Protein AF-A0A917G487-F1 (afdb_monomer_lite)

Sequence (67 aa):
MDDLQVSFTITTDAGTTAFNTISELEQPLQRHLLNRLKLIMQTAAEALLAQLIGSEEAEKYVVVVSE

Foldseek 3Di:
DPPDWDKDWDQDPVGIDIDRDLVPDDPVVSVVVVVVVQVVVQVVVLVVQCVVPNNVVSVVDHRDDDD

Organism: NCBI:txid1340531

Secondary structure (DSSP, 8-state):
-------EEEEETTEEEEESSGGGS-HHHHHHHHHHHHHHHHHHHHHHHHHHH-HHHHTTS------

pLDDT: mean 81.15, std 10.35, range [39.34, 94.0]

Radius of gyration: 15.65 Å; chains: 1; bounding box: 31×21×42 Å

Structure (mmCIF, N/CA/C/O backbone):
data_AF-A0A917G487-F1
#
_entry.id   AF-A0A917G487-F1
#
loop_
_atom_site.group_PDB
_atom_site.id
_atom_site.type_symbol
_atom_site.label_atom_id
_atom_site.label_alt_id
_atom_site.label_comp_id
_atom_site.label_asym_id
_atom_site.label_entity_id
_atom_site.label_seq_id
_atom_site.pdbx_PDB_ins_code
_atom_site.Cartn_x
_atom_site.Cartn_y
_atom_site.Cartn_z
_atom_site.occupancy
_atom_site.B_iso_or_equiv
_atom_site.auth_seq_id
_atom_site.auth_comp_id
_atom_site.auth_asym_id
_atom_site.auth_atom_id
_atom_site.pdbx_PDB_model_num
ATOM 1 N N . MET A 1 1 ? -16.062 -6.523 -13.584 1.00 39.34 1 MET A N 1
ATOM 2 C CA . MET A 1 1 ? -14.739 -6.304 -12.977 1.00 39.34 1 MET A CA 1
ATOM 3 C C . MET A 1 1 ? -14.895 -6.761 -11.550 1.00 39.34 1 MET A C 1
ATOM 5 O O . MET A 1 1 ? -15.849 -6.314 -10.929 1.00 39.34 1 MET A O 1
ATOM 9 N N . ASP A 1 2 ? -14.089 -7.712 -11.097 1.00 45.44 2 ASP A N 1
ATOM 10 C CA . ASP A 1 2 ? -14.119 -8.110 -9.691 1.00 45.44 2 ASP A CA 1
ATOM 11 C C . ASP A 1 2 ? -13.526 -6.957 -8.878 1.00 45.44 2 ASP A C 1
ATOM 13 O O . ASP A 1 2 ? -12.418 -6.501 -9.174 1.00 45.44 2 ASP A O 1
ATOM 17 N N . ASP A 1 3 ? -14.296 -6.425 -7.929 1.00 58.09 3 ASP A N 1
ATOM 18 C CA . ASP A 1 3 ? -13.826 -5.359 -7.048 1.00 58.09 3 ASP A CA 1
ATOM 19 C C . ASP A 1 3 ? -12.607 -5.853 -6.260 1.00 58.09 3 ASP A C 1
ATOM 21 O O . ASP A 1 3 ? -12.568 -6.987 -5.773 1.00 58.09 3 ASP A O 1
ATOM 25 N N . LEU A 1 4 ? -11.589 -5.000 -6.137 1.00 55.53 4 LEU A N 1
ATOM 26 C CA . LEU A 1 4 ? -10.388 -5.305 -5.369 1.00 55.53 4 LEU A CA 1
ATOM 27 C C . LEU A 1 4 ? -10.764 -5.443 -3.885 1.00 55.53 4 LEU A C 1
ATOM 29 O O . LEU A 1 4 ? -10.979 -4.450 -3.190 1.00 55.53 4 LEU A O 1
ATOM 33 N N . GLN A 1 5 ? -10.845 -6.677 -3.391 1.00 65.12 5 GLN A N 1
ATOM 34 C CA . GLN A 1 5 ? -11.160 -6.956 -1.994 1.00 65.12 5 GLN A CA 1
ATOM 35 C C . GLN A 1 5 ? -9.868 -7.000 -1.165 1.00 65.12 5 GLN A C 1
ATOM 37 O O . GLN A 1 5 ? -8.992 -7.831 -1.404 1.00 65.12 5 GLN A O 1
ATOM 42 N N . VAL A 1 6 ? -9.732 -6.088 -0.196 1.00 67.19 6 VAL A N 1
ATOM 43 C CA . VAL A 1 6 ? -8.558 -6.009 0.688 1.00 67.19 6 VAL A CA 1
ATOM 44 C C . VAL A 1 6 ? -8.923 -6.542 2.068 1.00 67.19 6 VAL A C 1
ATOM 46 O O . VAL A 1 6 ? -9.626 -5.877 2.826 1.00 67.19 6 VAL A O 1
ATOM 49 N N . SER A 1 7 ? -8.402 -7.718 2.407 1.00 79.12 7 SER A N 1
ATOM 50 C CA . SER A 1 7 ? -8.508 -8.306 3.746 1.00 79.12 7 SER A CA 1
ATOM 51 C C . SER A 1 7 ? -7.189 -8.153 4.500 1.00 79.12 7 SER A C 1
ATOM 53 O O . SER A 1 7 ? -6.114 -8.303 3.919 1.00 79.12 7 SER A O 1
ATOM 55 N N . PHE A 1 8 ? -7.248 -7.863 5.798 1.00 78.38 8 PHE A N 1
ATOM 56 C CA . PHE A 1 8 ? -6.054 -7.716 6.633 1.00 78.38 8 PHE A CA 1
ATOM 57 C C . PHE A 1 8 ? -6.323 -8.144 8.077 1.00 78.38 8 PHE A C 1
ATOM 59 O O . PHE A 1 8 ? -7.452 -8.135 8.559 1.00 78.38 8 PHE A O 1
ATOM 66 N N . THR A 1 9 ? -5.258 -8.515 8.783 1.00 84.50 9 THR A N 1
ATOM 67 C CA . THR A 1 9 ? -5.303 -8.959 10.183 1.00 84.50 9 THR A CA 1
ATOM 68 C C . THR A 1 9 ? -4.470 -8.026 11.043 1.00 84.50 9 THR A C 1
ATOM 70 O O . THR A 1 9 ? -3.342 -7.692 10.681 1.00 84.50 9 THR A O 1
ATOM 73 N N . ILE A 1 10 ? -5.010 -7.628 12.193 1.00 79.94 10 ILE A N 1
ATOM 74 C CA . ILE A 1 10 ? -4.300 -6.840 13.200 1.00 79.94 10 ILE A CA 1
ATOM 75 C C . ILE A 1 10 ? -4.081 -7.727 14.420 1.00 79.94 10 ILE A C 1
ATOM 77 O O . ILE A 1 10 ? -5.041 -8.206 15.022 1.00 79.94 10 ILE A O 1
ATOM 81 N N . THR A 1 11 ? -2.820 -7.927 14.792 1.00 84.06 11 THR A N 1
ATOM 82 C CA . THR A 1 11 ? -2.431 -8.643 16.009 1.00 84.06 11 THR A CA 1
ATOM 83 C C . THR A 1 11 ? -1.980 -7.643 17.065 1.00 84.06 11 THR A C 1
ATOM 85 O O . THR A 1 11 ? -1.129 -6.795 16.809 1.00 84.06 11 THR A O 1
ATOM 88 N N . THR A 1 12 ? -2.560 -7.754 18.254 1.00 82.06 12 THR A N 1
ATOM 89 C CA . THR A 1 12 ? -2.206 -6.998 19.459 1.00 82.06 12 THR A CA 1
ATOM 90 C C . THR A 1 12 ? -1.950 -7.974 20.605 1.00 82.06 12 THR A C 1
ATOM 92 O O . THR A 1 12 ? -2.231 -9.168 20.479 1.00 82.06 12 THR A O 1
ATOM 95 N N . ASP A 1 13 ? -1.498 -7.473 21.752 1.00 89.56 13 ASP A N 1
ATOM 96 C CA . ASP A 1 13 ? -1.318 -8.291 22.961 1.00 89.56 13 ASP A CA 1
ATOM 97 C C . ASP A 1 13 ? -2.627 -8.957 23.433 1.00 89.56 13 ASP A C 1
ATOM 99 O O . ASP A 1 13 ? -2.598 -9.988 24.102 1.00 89.56 13 ASP A O 1
ATOM 103 N N . ALA A 1 14 ? -3.784 -8.397 23.061 1.00 86.94 14 ALA A N 1
ATOM 104 C CA . ALA A 1 14 ? -5.104 -8.930 23.391 1.00 86.94 14 ALA A CA 1
ATOM 105 C C . ALA A 1 14 ? -5.606 -10.006 22.407 1.00 86.94 14 ALA A C 1
ATOM 107 O O . ALA A 1 14 ? -6.630 -10.638 22.668 1.00 86.94 14 ALA A O 1
ATOM 108 N N . GLY A 1 15 ? -4.917 -10.219 21.279 1.00 91.44 15 GLY A N 1
ATOM 109 C CA . GLY A 1 15 ? -5.293 -11.205 20.266 1.00 91.44 15 GLY A CA 1
ATOM 110 C C . GLY A 1 15 ? -5.169 -10.705 18.827 1.00 91.44 15 GLY A C 1
ATOM 111 O O . GLY A 1 15 ? -4.664 -9.616 18.557 1.00 91.44 15 GLY A O 1
ATOM 112 N N . THR A 1 16 ? -5.632 -11.533 17.888 1.00 88.88 16 THR A N 1
ATOM 113 C CA . THR A 1 16 ? -5.627 -11.244 16.445 1.00 88.88 16 THR A CA 1
ATOM 114 C C . THR A 1 16 ? -7.051 -11.058 15.937 1.00 88.88 16 THR A C 1
ATOM 116 O O . THR A 1 16 ? -7.885 -11.942 16.121 1.00 88.88 16 THR A O 1
ATOM 119 N N . THR A 1 17 ? -7.305 -9.939 15.261 1.00 84.44 17 THR A N 1
ATOM 120 C CA . THR A 1 17 ? -8.601 -9.605 14.658 1.00 84.44 17 THR A CA 1
ATOM 121 C C . THR A 1 17 ? -8.453 -9.507 13.146 1.00 84.44 17 THR A C 1
ATOM 123 O O . THR A 1 17 ? -7.576 -8.795 12.654 1.00 84.44 17 THR A O 1
ATOM 126 N N . ALA A 1 18 ? -9.300 -10.229 12.413 1.00 85.31 18 ALA A N 1
ATOM 127 C CA . ALA A 1 18 ? -9.370 -10.174 10.958 1.00 85.31 18 ALA A CA 1
ATOM 128 C C . ALA A 1 18 ? -10.431 -9.166 10.508 1.00 85.31 18 ALA A C 1
ATOM 130 O O . ALA A 1 18 ? -11.518 -9.122 11.081 1.00 85.31 18 ALA A O 1
ATOM 131 N N . PHE A 1 19 ? -10.108 -8.403 9.470 1.00 81.69 19 PHE A N 1
ATOM 132 C CA . PHE A 1 19 ? -10.979 -7.415 8.848 1.00 81.69 19 PHE A CA 1
ATOM 133 C C . PHE A 1 19 ? -11.099 -7.725 7.360 1.00 81.69 19 PHE A C 1
ATOM 135 O O . PHE A 1 19 ? -10.094 -7.952 6.677 1.00 81.69 19 PHE A O 1
ATOM 142 N N . ASN A 1 20 ? -12.331 -7.738 6.857 1.00 77.62 20 ASN A N 1
ATOM 143 C CA . ASN A 1 20 ? -12.603 -8.025 5.445 1.00 77.62 20 ASN A CA 1
ATOM 144 C C . ASN A 1 20 ? -12.607 -6.758 4.593 1.00 77.62 20 ASN A C 1
ATOM 146 O O . ASN A 1 20 ? -12.489 -6.832 3.371 1.00 77.62 20 ASN A O 1
ATOM 150 N N . THR A 1 21 ? -12.780 -5.604 5.236 1.00 76.94 21 THR A N 1
ATOM 151 C CA . THR A 1 21 ? -12.783 -4.301 4.583 1.00 76.94 21 THR A CA 1
ATOM 152 C C . THR A 1 21 ? -12.230 -3.236 5.528 1.00 76.94 21 THR A C 1
ATOM 154 O O . THR A 1 21 ? -12.393 -3.305 6.745 1.00 76.94 21 THR A O 1
ATOM 157 N N . ILE A 1 22 ? -11.603 -2.202 4.961 1.00 77.44 22 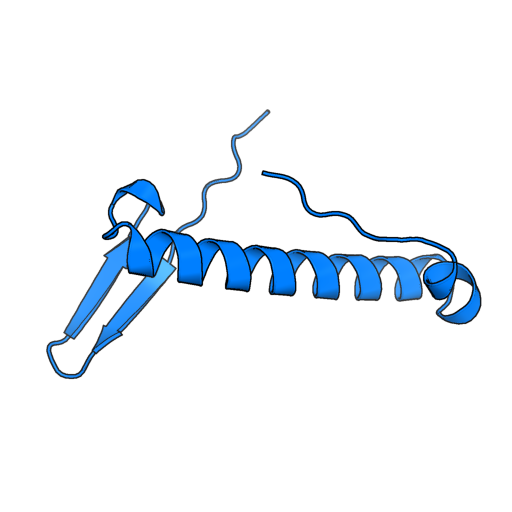ILE A N 1
ATOM 158 C CA . ILE A 1 22 ? -11.093 -1.055 5.725 1.00 77.44 22 ILE A CA 1
ATOM 159 C C . ILE A 1 22 ? -12.219 -0.304 6.446 1.00 77.44 22 ILE A C 1
ATOM 161 O O . ILE A 1 22 ? -11.973 0.251 7.513 1.00 77.44 22 ILE A O 1
ATOM 165 N N . SER A 1 23 ? -13.451 -0.309 5.923 1.00 77.44 23 SER A N 1
ATOM 166 C CA . SER A 1 23 ? -14.573 0.423 6.529 1.00 77.44 23 SER A CA 1
ATOM 167 C C . SER A 1 23 ? -14.955 -0.075 7.928 1.00 77.44 23 SER A C 1
ATOM 169 O O . SER A 1 23 ? -15.617 0.650 8.667 1.00 77.44 23 SER A O 1
ATOM 171 N N . GLU A 1 24 ? -14.506 -1.274 8.308 1.00 80.62 24 GLU A N 1
ATOM 172 C CA . GLU A 1 24 ? -14.730 -1.885 9.622 1.00 80.62 24 GLU A CA 1
ATOM 173 C C . GLU A 1 24 ? -13.841 -1.280 10.728 1.00 80.62 24 GLU A C 1
ATOM 175 O O . GLU A 1 24 ? -14.062 -1.538 11.910 1.00 80.62 24 GLU A O 1
ATOM 180 N N . LEU A 1 25 ? -12.836 -0.473 10.371 1.00 79.31 25 LEU A N 1
ATOM 181 C CA . LEU A 1 25 ? -11.917 0.152 11.327 1.00 79.31 25 LEU A CA 1
ATOM 182 C C . LEU A 1 25 ? -12.382 1.535 11.782 1.00 79.31 25 LEU A C 1
ATOM 184 O O . LEU A 1 25 ? -13.178 2.193 11.124 1.00 79.31 25 LEU A O 1
ATOM 188 N N . GLU A 1 26 ? -11.801 2.055 12.860 1.00 83.88 26 GLU A N 1
ATOM 189 C CA . GLU A 1 26 ? -11.980 3.464 13.215 1.00 83.88 26 GLU A CA 1
ATOM 190 C C . GLU A 1 26 ? -11.277 4.401 12.218 1.00 83.88 26 GLU A C 1
ATOM 192 O O . GLU A 1 26 ? -10.177 4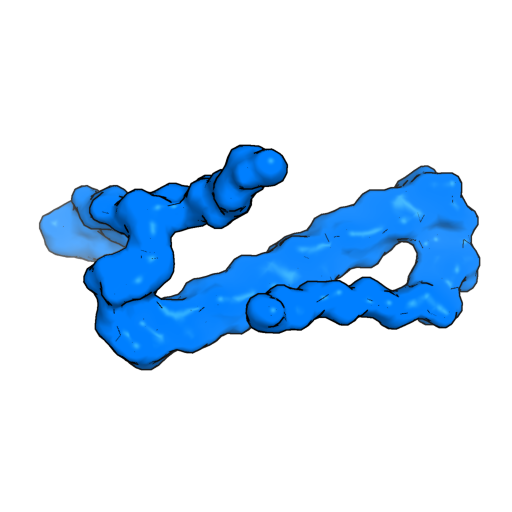.116 11.742 1.00 83.88 26 GLU A O 1
ATOM 197 N N . GLN A 1 27 ? -11.878 5.565 11.952 1.00 79.69 27 GLN A N 1
ATOM 198 C CA . GLN A 1 27 ? -11.398 6.584 11.000 1.00 79.69 27 GLN A CA 1
ATOM 199 C C . GLN A 1 27 ? -9.880 6.885 11.057 1.00 79.69 27 GLN A C 1
ATOM 201 O O . GLN A 1 27 ? -9.247 6.923 9.996 1.00 79.69 27 GLN A O 1
ATOM 206 N N . PRO A 1 28 ? -9.242 7.074 12.235 1.00 84.31 28 PRO A N 1
ATOM 207 C CA . PRO A 1 28 ? -7.799 7.325 12.294 1.00 84.31 28 PRO A CA 1
ATOM 208 C C . PRO A 1 28 ? -6.974 6.150 11.754 1.00 84.31 28 PRO A C 1
ATOM 210 O O . PRO A 1 28 ? -6.007 6.346 11.014 1.00 84.31 28 PRO A O 1
ATOM 213 N N . LEU A 1 29 ? -7.386 4.928 12.093 1.00 81.38 29 LEU A N 1
ATOM 214 C CA . LEU A 1 29 ? -6.724 3.697 11.683 1.00 81.38 29 LEU A CA 1
ATOM 215 C C . LEU A 1 29 ? -6.984 3.396 10.202 1.00 81.38 29 LEU A C 1
ATOM 217 O O . LEU A 1 29 ? -6.047 3.023 9.498 1.00 81.38 29 LEU A O 1
ATOM 221 N N . GLN A 1 30 ? -8.201 3.662 9.708 1.00 81.94 30 GLN A N 1
ATOM 222 C CA . GLN A 1 30 ? -8.537 3.605 8.280 1.00 81.94 30 GLN A CA 1
ATOM 223 C C . GLN A 1 30 ? -7.586 4.468 7.455 1.00 81.94 30 GLN A C 1
ATOM 225 O O . GLN A 1 30 ? -6.954 3.986 6.516 1.00 81.94 30 GLN A O 1
ATOM 230 N N . ARG A 1 31 ? -7.441 5.744 7.832 1.00 83.88 31 ARG A N 1
ATO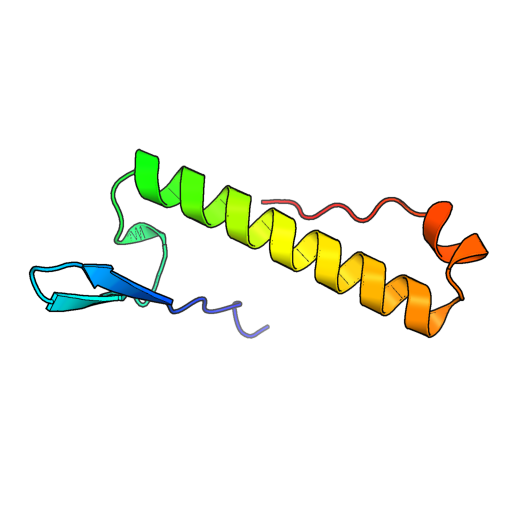M 231 C CA . ARG A 1 31 ? -6.577 6.691 7.119 1.00 83.88 31 ARG A CA 1
ATOM 232 C C . ARG A 1 31 ? -5.115 6.254 7.157 1.00 83.88 31 ARG A C 1
ATOM 234 O O . ARG A 1 31 ? -4.417 6.362 6.151 1.00 83.88 31 ARG A O 1
ATOM 241 N N . HIS A 1 32 ? -4.652 5.742 8.298 1.00 85.31 32 HIS A N 1
ATOM 242 C CA . HIS A 1 32 ? -3.290 5.231 8.419 1.00 85.31 32 HIS A CA 1
ATOM 243 C C . HIS A 1 32 ? -3.039 4.035 7.488 1.00 85.31 32 HIS A C 1
ATOM 245 O O . HIS A 1 32 ? -2.045 4.022 6.759 1.00 85.31 32 HIS A O 1
ATOM 251 N N . LEU A 1 33 ? -3.953 3.062 7.472 1.00 82.19 33 LEU A N 1
ATOM 252 C CA . LEU A 1 33 ? -3.863 1.878 6.618 1.00 82.19 33 LEU A CA 1
ATOM 253 C C . LEU A 1 33 ? -3.960 2.221 5.133 1.00 82.19 33 LEU A C 1
ATOM 255 O O . LEU A 1 33 ? -3.135 1.742 4.361 1.00 82.19 33 LEU A O 1
ATOM 259 N N . LEU A 1 34 ? -4.888 3.096 4.739 1.00 82.81 34 LEU A N 1
ATOM 260 C CA . LEU A 1 34 ? -5.004 3.567 3.356 1.00 82.81 34 LEU A CA 1
ATOM 261 C C . LEU A 1 34 ? -3.711 4.232 2.883 1.00 82.81 34 LEU A C 1
ATOM 263 O O . LEU A 1 34 ? -3.216 3.910 1.807 1.00 82.81 34 LEU A O 1
ATOM 267 N N . ASN A 1 35 ? -3.110 5.100 3.700 1.00 85.69 35 ASN A N 1
ATOM 268 C CA . ASN A 1 35 ? -1.838 5.736 3.354 1.00 85.69 35 ASN A CA 1
ATOM 269 C C . ASN A 1 35 ? -0.699 4.716 3.209 1.00 85.69 35 ASN A C 1
ATOM 271 O O . ASN A 1 35 ? 0.114 4.823 2.292 1.00 85.69 35 ASN A O 1
ATOM 275 N N . ARG A 1 36 ? -0.642 3.706 4.088 1.00 85.88 36 ARG A N 1
ATOM 276 C CA . ARG A 1 36 ? 0.350 2.624 3.996 1.00 85.88 36 ARG A CA 1
ATOM 277 C C . ARG A 1 36 ? 0.148 1.759 2.756 1.00 85.88 36 ARG A C 1
ATOM 279 O O . ARG A 1 36 ? 1.127 1.450 2.084 1.00 85.88 36 ARG A O 1
ATOM 286 N N . LEU A 1 37 ? -1.091 1.402 2.434 1.00 83.44 37 LEU A N 1
ATOM 287 C CA . LEU A 1 37 ? -1.418 0.622 1.243 1.00 83.44 37 LEU A CA 1
ATOM 288 C C . LEU A 1 37 ? -1.086 1.388 -0.033 1.00 83.44 37 LEU A C 1
ATOM 290 O O . LEU A 1 37 ? -0.464 0.815 -0.920 1.00 83.44 37 LEU A O 1
ATOM 294 N N . LYS A 1 38 ? -1.423 2.681 -0.108 1.00 84.75 38 LYS A N 1
ATOM 295 C CA . LYS A 1 38 ? -1.042 3.538 -1.240 1.00 84.75 38 LYS A CA 1
ATOM 296 C C . LYS A 1 38 ? 0.468 3.550 -1.448 1.00 84.75 38 LYS A C 1
ATOM 298 O O . LYS A 1 38 ? 0.912 3.366 -2.574 1.00 84.75 38 LYS A O 1
ATOM 303 N N . LEU A 1 39 ? 1.246 3.682 -0.371 1.00 86.25 39 LEU A N 1
ATOM 304 C CA . LEU A 1 39 ? 2.705 3.626 -0.448 1.00 86.25 39 LEU A CA 1
ATOM 305 C C . LEU A 1 39 ? 3.197 2.272 -0.979 1.00 86.25 39 LEU A C 1
ATOM 307 O O . LEU A 1 39 ? 4.012 2.243 -1.891 1.00 86.25 39 LEU A O 1
ATOM 311 N N . ILE A 1 40 ? 2.680 1.157 -0.449 1.00 86.88 40 ILE A N 1
ATOM 312 C CA . ILE A 1 40 ? 3.053 -0.191 -0.910 1.00 86.88 40 ILE A CA 1
ATOM 313 C C . ILE A 1 40 ? 2.714 -0.369 -2.394 1.00 86.88 40 ILE A C 1
ATOM 315 O O . ILE A 1 40 ? 3.552 -0.845 -3.155 1.00 86.88 40 ILE A O 1
ATOM 319 N N . MET A 1 41 ? 1.506 0.024 -2.807 1.00 84.62 41 MET A N 1
ATOM 320 C CA . MET A 1 41 ? 1.063 -0.069 -4.199 1.00 84.62 41 MET A CA 1
ATOM 321 C C . MET A 1 41 ? 1.928 0.785 -5.118 1.00 84.62 41 MET A C 1
ATOM 323 O O . MET A 1 41 ? 2.340 0.308 -6.171 1.00 84.62 41 MET A O 1
ATOM 327 N N . GLN A 1 42 ? 2.250 2.011 -4.705 1.00 87.25 42 GLN A N 1
ATOM 328 C CA . GLN A 1 42 ? 3.105 2.903 -5.473 1.00 87.25 42 GLN A CA 1
ATOM 329 C C . GLN A 1 42 ? 4.510 2.312 -5.628 1.00 87.25 42 GLN A C 1
ATOM 331 O O . GLN A 1 42 ? 4.974 2.154 -6.751 1.00 87.25 42 GLN A O 1
ATOM 336 N N . THR A 1 43 ? 5.148 1.890 -4.532 1.00 88.25 43 THR A N 1
ATOM 337 C CA . THR A 1 43 ? 6.485 1.279 -4.574 1.00 88.25 43 THR A CA 1
ATOM 338 C C . THR A 1 43 ? 6.508 -0.002 -5.412 1.00 88.25 43 THR A C 1
ATOM 340 O O . THR A 1 43 ? 7.447 -0.229 -6.171 1.00 88.25 43 THR A O 1
ATOM 343 N N . ALA A 1 44 ? 5.475 -0.844 -5.313 1.00 87.88 44 ALA A N 1
ATOM 344 C CA . ALA A 1 44 ? 5.376 -2.059 -6.118 1.00 87.88 44 ALA A CA 1
ATOM 345 C C . ALA A 1 44 ? 5.215 -1.744 -7.613 1.00 87.88 44 ALA A C 1
ATOM 347 O O . ALA A 1 44 ? 5.854 -2.383 -8.447 1.00 87.88 44 ALA A O 1
ATOM 348 N N . ALA A 1 45 ? 4.393 -0.751 -7.955 1.00 87.62 45 ALA A N 1
ATOM 349 C CA . ALA A 1 45 ? 4.191 -0.321 -9.332 1.00 87.62 45 ALA A CA 1
ATOM 350 C C . ALA A 1 45 ? 5.439 0.357 -9.922 1.00 87.62 45 ALA A C 1
ATOM 352 O O . ALA A 1 45 ? 5.791 0.066 -11.061 1.00 87.62 45 ALA A O 1
ATOM 353 N N . GLU A 1 46 ? 6.157 1.178 -9.151 1.00 88.31 46 GLU A N 1
ATOM 354 C CA . GLU A 1 46 ? 7.455 1.749 -9.545 1.00 88.31 46 GLU A CA 1
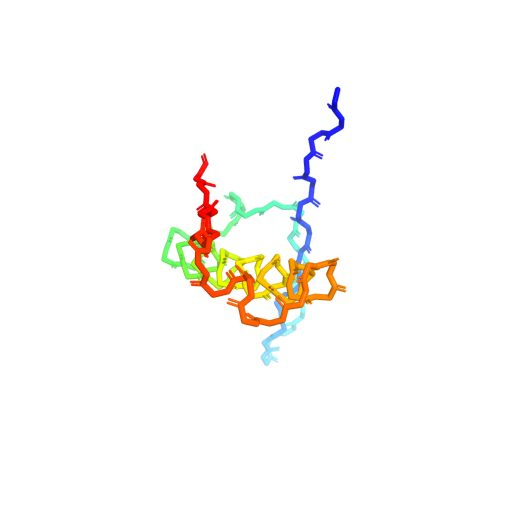ATOM 355 C C . GLU A 1 46 ? 8.489 0.644 -9.808 1.00 88.31 46 GLU A C 1
ATOM 357 O O . GLU A 1 46 ? 9.167 0.655 -10.836 1.00 88.3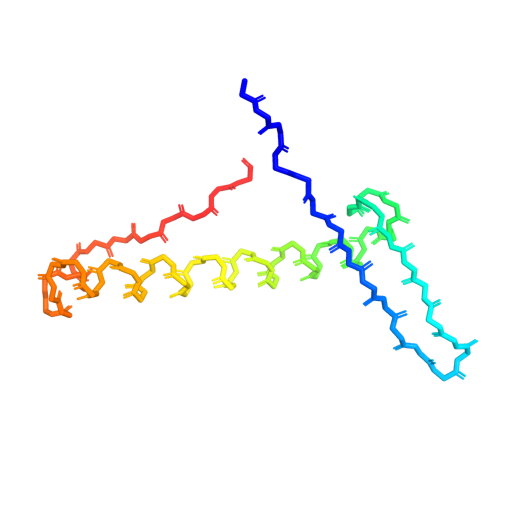1 46 GLU A O 1
ATOM 362 N N . ALA A 1 47 ? 8.564 -0.361 -8.929 1.00 88.81 47 ALA A N 1
ATOM 363 C CA . ALA A 1 47 ? 9.464 -1.498 -9.103 1.00 88.81 47 ALA A CA 1
ATOM 364 C C . ALA A 1 47 ? 9.115 -2.339 -10.344 1.00 88.81 47 ALA A C 1
ATOM 366 O O . ALA A 1 47 ? 10.009 -2.729 -11.095 1.00 88.81 47 ALA A O 1
ATOM 367 N N . LEU A 1 48 ? 7.826 -2.600 -10.585 1.00 90.69 48 LEU A N 1
ATOM 368 C CA . LEU A 1 48 ? 7.354 -3.304 -11.782 1.00 90.69 48 LEU A CA 1
ATOM 369 C C . LEU A 1 48 ? 7.655 -2.516 -13.058 1.00 90.69 48 LEU A C 1
ATOM 371 O O . LEU A 1 48 ? 8.094 -3.095 -14.050 1.00 90.69 48 LEU A O 1
ATOM 375 N N . LEU A 1 49 ? 7.461 -1.197 -13.029 1.00 89.50 49 LEU A N 1
ATOM 376 C CA . LEU A 1 49 ? 7.773 -0.333 -14.158 1.00 89.50 49 LEU A CA 1
ATOM 377 C C . LEU A 1 49 ? 9.273 -0.374 -14.471 1.00 89.50 49 LEU A C 1
ATOM 379 O O . LEU A 1 49 ? 9.651 -0.637 -15.610 1.00 89.50 49 LEU A O 1
ATOM 383 N N . ALA A 1 50 ? 10.130 -0.229 -13.459 1.00 91.44 50 ALA A N 1
ATOM 384 C CA . ALA A 1 50 ? 11.578 -0.341 -13.621 1.00 91.44 50 ALA A CA 1
ATOM 385 C C . ALA A 1 50 ? 12.012 -1.709 -14.177 1.00 91.44 50 ALA A C 1
ATOM 387 O O . ALA A 1 50 ? 12.928 -1.774 -14.994 1.00 91.44 50 ALA A O 1
ATOM 388 N N . GLN A 1 51 ? 11.335 -2.800 -13.798 1.00 94.00 51 GLN A N 1
ATOM 389 C CA . GLN A 1 51 ? 11.592 -4.127 -14.371 1.00 94.00 51 GLN A CA 1
ATOM 390 C C . GLN A 1 51 ? 11.191 -4.237 -15.849 1.00 94.00 51 GLN A C 1
ATOM 392 O O . GLN A 1 51 ? 11.832 -4.977 -16.592 1.00 94.00 51 GLN A O 1
ATOM 397 N N . LEU A 1 52 ? 10.144 -3.527 -16.280 1.00 91.88 52 LEU A N 1
ATOM 398 C CA . LEU A 1 52 ? 9.612 -3.610 -17.643 1.00 91.88 52 LEU A CA 1
ATOM 399 C C . LEU A 1 52 ? 10.365 -2.728 -18.642 1.00 91.88 52 LEU A C 1
ATOM 401 O O . LEU A 1 52 ? 10.579 -3.150 -19.777 1.00 91.88 52 LEU A O 1
ATOM 405 N N . ILE A 1 53 ? 10.733 -1.510 -18.239 1.00 91.56 53 ILE A N 1
ATOM 406 C CA . ILE A 1 53 ? 11.305 -0.498 -19.145 1.00 91.56 53 ILE A CA 1
ATOM 407 C C . ILE A 1 53 ? 12.722 -0.049 -18.760 1.00 91.56 53 ILE A C 1
ATOM 409 O O . ILE A 1 53 ? 13.318 0.757 -19.469 1.00 91.56 53 ILE A O 1
ATOM 413 N N . GLY A 1 54 ? 13.289 -0.605 -17.685 1.00 90.88 54 GLY A N 1
ATOM 414 C CA . GLY A 1 54 ? 14.583 -0.204 -17.133 1.00 90.88 54 GLY A CA 1
ATOM 415 C C . GLY A 1 54 ? 14.471 1.001 -16.193 1.00 90.88 54 GLY A C 1
ATOM 416 O O . GLY A 1 54 ? 13.624 1.875 -16.375 1.00 90.88 54 GLY A O 1
ATOM 417 N N . SER A 1 55 ? 15.338 1.056 -15.176 1.00 86.50 55 SER A N 1
ATOM 418 C CA . SER A 1 55 ? 15.260 2.059 -14.101 1.00 86.50 55 SER A CA 1
ATOM 419 C C . SER A 1 55 ? 15.393 3.507 -14.591 1.00 86.50 55 SER A C 1
ATOM 421 O O . SER A 1 55 ? 14.594 4.344 -14.191 1.00 86.50 55 SER A O 1
ATOM 423 N N . GLU A 1 56 ? 16.335 3.795 -15.499 1.00 88.25 56 GLU A N 1
ATOM 424 C CA . GLU A 1 56 ? 16.526 5.150 -16.059 1.00 88.25 56 GLU A CA 1
ATOM 425 C C . GLU A 1 56 ? 15.291 5.667 -16.810 1.00 88.25 56 GLU A C 1
ATOM 427 O O . GLU A 1 56 ? 15.001 6.863 -16.799 1.00 88.25 56 GLU A O 1
ATOM 432 N N . GLU A 1 57 ? 14.562 4.776 -17.486 1.00 84.75 57 GLU A N 1
ATOM 433 C CA . GLU A 1 57 ? 13.355 5.161 -18.215 1.00 84.75 57 GLU A CA 1
ATOM 434 C C . GLU A 1 57 ? 12.159 5.269 -17.264 1.00 84.75 57 GLU A C 1
ATOM 436 O O . GLU A 1 57 ? 11.360 6.192 -17.396 1.00 84.75 57 GLU A O 1
ATOM 441 N N . ALA A 1 58 ? 12.069 4.387 -16.264 1.00 84.69 58 ALA A N 1
ATOM 442 C CA . ALA A 1 58 ? 11.015 4.403 -15.253 1.00 84.69 58 ALA A CA 1
ATOM 443 C C . ALA A 1 58 ? 11.023 5.664 -14.376 1.00 84.69 58 ALA A C 1
ATOM 445 O O . ALA A 1 58 ? 9.949 6.161 -14.049 1.00 84.69 58 ALA A O 1
ATOM 446 N N . GLU A 1 59 ? 12.191 6.235 -14.062 1.00 85.12 59 GLU A N 1
ATOM 447 C CA . GLU A 1 59 ? 12.316 7.488 -13.290 1.00 85.12 59 GLU A CA 1
ATOM 448 C C . GLU A 1 59 ? 11.636 8.699 -13.956 1.00 85.12 59 GLU A C 1
ATOM 450 O O . GLU A 1 59 ? 11.321 9.687 -13.291 1.00 85.12 59 GLU A O 1
ATOM 455 N N . LYS A 1 60 ? 11.371 8.634 -15.267 1.00 86.62 60 LYS A N 1
ATOM 456 C CA . LYS A 1 60 ? 10.664 9.690 -16.011 1.00 86.62 60 LYS A CA 1
ATOM 457 C C . LYS A 1 60 ? 9.147 9.638 -15.824 1.00 86.62 60 LYS A C 1
ATOM 459 O O . LYS A 1 60 ? 8.456 10.578 -16.218 1.00 86.62 60 LYS A O 1
ATOM 464 N N . TYR A 1 61 ? 8.622 8.558 -15.250 1.00 80.62 61 TYR A N 1
ATOM 465 C CA . TYR A 1 61 ? 7.197 8.353 -15.036 1.00 80.62 61 TYR A CA 1
ATOM 466 C C . TYR A 1 61 ? 6.847 8.532 -13.563 1.00 80.62 61 TYR A C 1
ATOM 468 O O . TYR A 1 61 ? 7.539 8.055 -12.670 1.00 80.62 61 TYR A O 1
ATOM 476 N N . VAL A 1 62 ? 5.720 9.195 -13.308 1.00 79.00 62 VAL A N 1
ATOM 477 C CA . VAL A 1 62 ? 5.159 9.313 -11.960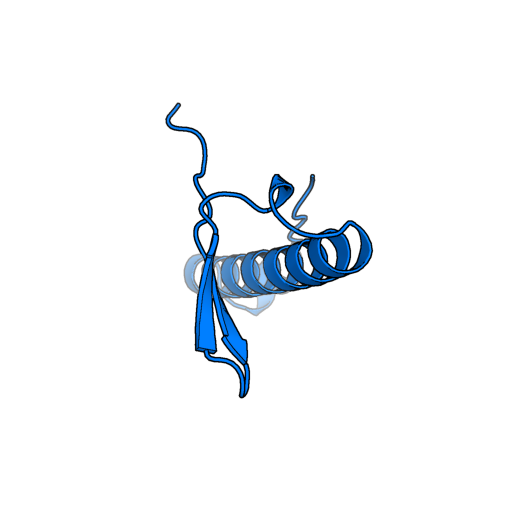 1.00 79.00 62 VAL A CA 1
ATOM 478 C C . VAL A 1 62 ? 4.059 8.273 -11.807 1.00 79.00 62 VAL A C 1
ATOM 480 O O . VAL A 1 62 ? 3.050 8.321 -12.512 1.00 79.00 62 VAL A O 1
ATOM 483 N N . VAL A 1 63 ? 4.239 7.344 -10.870 1.00 77.62 63 VAL A N 1
ATOM 484 C CA . VAL A 1 63 ? 3.197 6.389 -10.490 1.00 77.62 63 VAL A CA 1
ATOM 485 C C . VAL A 1 63 ? 2.259 7.064 -9.493 1.00 77.62 63 VAL A C 1
ATOM 487 O O . VAL A 1 63 ? 2.651 7.395 -8.377 1.00 77.62 63 VAL A O 1
ATOM 490 N N . VAL A 1 64 ? 1.004 7.267 -9.894 1.00 76.44 64 VAL A N 1
ATOM 491 C CA . VAL A 1 64 ? -0.030 7.861 -9.036 1.00 76.44 64 VAL A CA 1
ATOM 492 C C . VAL A 1 64 ? -1.033 6.788 -8.635 1.00 76.44 64 VAL A C 1
ATOM 494 O O . VAL A 1 64 ? -1.678 6.186 -9.490 1.00 76.44 64 VAL A O 1
ATOM 497 N N . VAL A 1 65 ? -1.186 6.578 -7.327 1.00 71.75 65 VAL A N 1
ATOM 498 C CA . VAL A 1 65 ? -2.219 5.706 -6.753 1.00 71.75 65 VAL A CA 1
ATOM 499 C C . VAL A 1 65 ? -3.336 6.589 -6.194 1.00 71.75 65 VAL A C 1
ATOM 501 O O . VAL A 1 65 ? -3.174 7.219 -5.146 1.00 71.75 65 VAL A O 1
ATOM 504 N N . SER A 1 66 ? -4.446 6.686 -6.929 1.00 68.88 66 SER A N 1
ATOM 505 C CA . SER A 1 66 ? -5.627 7.476 -6.555 1.00 68.88 66 SER A CA 1
ATOM 506 C C . SER A 1 66 ? -6.602 6.701 -5.659 1.00 68.88 66 SER A C 1
ATOM 508 O O . SER A 1 66 ? -6.516 5.479 -5.551 1.00 68.88 66 SER A O 1
ATOM 510 N N . GLU A 1 67 ? -7.488 7.447 -4.990 1.00 59.28 67 GLU A N 1
ATOM 511 C CA . GLU A 1 67 ? -8.600 6.926 -4.172 1.00 59.28 67 GLU A CA 1
ATOM 512 C C . GLU A 1 67 ? -9.741 6.355 -5.010 1.00 59.28 67 GLU A C 1
ATOM 514 O O . GLU A 1 67 ? -9.998 6.912 -6.103 1.00 59.28 67 GLU A O 1
#